Protein AF-A0A7S2XV59-F1 (afdb_monomer)

Secondary structure (DSSP, 8-state):
---TT---HHHHHHHHHHHHHHHHHHHHHHHHHHHHHHH-SSS-HHHHHHHHHHHHHHHHTTSPPPPPEEEE--TT------S-SEEEE-HHHHHHHHHHHH-

Radius of gyration: 21.92 Å; Cα contacts (8 Å, |Δi|>4): 59; chains: 1; bounding box: 51×44×44 Å

Foldseek 3Di:
DPDPDDPDPVNVVVVVVVLVVVLVVLQVQLVVQLVVLVPDPPDDPVVSVVSNVVSNCRSCVSPPDLAQAEDEDDPPRPDDCDPDSHHHDHPVVVVVVVVVVVD

InterPro domains:
  IPR012920 Ribosomal RNA methyltransferase, SPB1-like, C-terminal [PF07780] (3-102)

Organism: NCBI:txid94617

pLDDT: mean 81.41, std 11.41, range [41.97, 94.38]

Structure (mmCIF, N/CA/C/O backbone):
data_AF-A0A7S2XV59-F1
#
_entry.id   AF-A0A7S2XV59-F1
#
loop_
_atom_site.group_PDB
_atom_site.id
_atom_site.type_symbol
_atom_site.label_atom_id
_atom_site.label_alt_id
_atom_site.label_comp_id
_atom_site.label_asym_id
_atom_site.label_entity_id
_atom_site.label_seq_id
_atom_site.pdbx_PDB_ins_code
_atom_site.Cartn_x
_atom_site.Cartn_y
_atom_site.Cartn_z
_atom_site.occupancy
_atom_site.B_iso_or_equiv
_atom_site.auth_seq_id
_atom_site.auth_comp_id
_atom_site.auth_asym_id
_atom_site.auth_atom_id
_atom_site.pdbx_PDB_model_num
ATOM 1 N N . CYS A 1 1 ? 27.919 -13.080 -19.941 1.00 41.97 1 CYS A N 1
ATOM 2 C CA . CYS A 1 1 ? 27.251 -11.885 -20.501 1.00 41.97 1 CYS A CA 1
ATOM 3 C C . CYS A 1 1 ? 25.903 -12.318 -21.087 1.00 41.97 1 CYS A C 1
ATOM 5 O O . CYS A 1 1 ? 25.869 -12.836 -22.194 1.00 41.97 1 CYS A O 1
ATOM 7 N N . THR A 1 2 ? 24.809 -12.260 -20.322 1.00 57.19 2 THR A N 1
ATOM 8 C CA . THR A 1 2 ? 23.498 -12.768 -20.763 1.00 57.19 2 THR A CA 1
ATOM 9 C C . THR A 1 2 ? 22.657 -11.641 -21.362 1.00 57.19 2 THR A C 1
ATOM 11 O O . THR A 1 2 ? 22.159 -10.795 -20.631 1.00 57.19 2 THR A O 1
ATOM 14 N N . SER A 1 3 ? 22.511 -11.646 -22.696 1.00 59.03 3 SER A N 1
ATOM 15 C CA . SER A 1 3 ? 21.399 -11.039 -23.458 1.00 59.03 3 SER A CA 1
ATOM 16 C C . SER A 1 3 ? 20.846 -9.731 -22.863 1.00 59.03 3 SER A C 1
ATOM 18 O O . SER A 1 3 ? 19.690 -9.615 -22.445 1.00 59.03 3 SER A O 1
ATOM 20 N N . LEU A 1 4 ? 21.712 -8.727 -22.763 1.00 59.88 4 LEU A N 1
ATOM 21 C CA . LEU A 1 4 ? 21.324 -7.394 -22.336 1.00 59.88 4 LEU A CA 1
ATOM 22 C C . LEU A 1 4 ? 20.500 -6.758 -23.465 1.00 59.88 4 LEU A C 1
ATOM 24 O O . LEU A 1 4 ? 21.015 -6.527 -24.549 1.00 59.88 4 LEU A O 1
ATOM 28 N N . ALA A 1 5 ? 19.233 -6.457 -23.170 1.00 63.47 5 ALA A N 1
ATOM 29 C CA . ALA A 1 5 ? 18.368 -5.522 -23.907 1.00 63.47 5 ALA A CA 1
ATOM 30 C C . ALA A 1 5 ? 17.345 -6.041 -24.942 1.00 63.47 5 ALA A C 1
ATOM 32 O O . ALA A 1 5 ? 16.928 -5.273 -25.803 1.00 63.47 5 ALA A O 1
ATOM 33 N N . SER A 1 6 ? 16.746 -7.226 -24.773 1.00 64.94 6 SER A N 1
ATOM 34 C CA . SER A 1 6 ? 15.344 -7.362 -25.220 1.00 64.94 6 SER A CA 1
ATOM 35 C C . SER A 1 6 ? 14.473 -8.072 -24.182 1.00 64.94 6 SER A C 1
ATOM 37 O O . SER A 1 6 ? 14.428 -9.289 -24.052 1.00 64.94 6 SER A O 1
ATOM 39 N N . LYS A 1 7 ? 13.753 -7.286 -23.374 1.00 72.75 7 LYS A N 1
ATOM 40 C CA . LYS A 1 7 ? 12.559 -7.797 -22.693 1.00 72.75 7 LYS A CA 1
ATOM 41 C C . LYS A 1 7 ? 11.444 -7.706 -23.735 1.00 72.75 7 LYS A C 1
ATOM 43 O O . LYS A 1 7 ? 11.014 -6.584 -24.006 1.00 72.75 7 LYS A O 1
ATOM 48 N N . PRO A 1 8 ? 10.976 -8.811 -24.342 1.00 89.25 8 PRO A N 1
ATOM 49 C CA . PRO A 1 8 ? 9.961 -8.714 -25.380 1.00 89.25 8 PRO A CA 1
ATOM 50 C C . PRO A 1 8 ? 8.708 -8.051 -24.805 1.00 89.25 8 PRO A C 1
ATOM 52 O O . PRO A 1 8 ? 8.299 -8.352 -23.677 1.00 89.25 8 PRO A O 1
ATOM 55 N N . ILE A 1 9 ? 8.092 -7.154 -25.582 1.00 86.44 9 ILE A N 1
ATOM 56 C CA . ILE A 1 9 ? 6.942 -6.331 -25.163 1.00 86.44 9 ILE A CA 1
ATOM 57 C C . ILE A 1 9 ? 5.846 -7.212 -24.546 1.00 86.44 9 ILE A C 1
ATOM 59 O O . ILE A 1 9 ? 5.310 -6.896 -23.482 1.00 86.44 9 ILE A O 1
ATOM 63 N N . LYS A 1 10 ? 5.609 -8.387 -25.144 1.00 89.38 10 LYS A N 1
ATOM 64 C CA . LYS A 1 10 ? 4.681 -9.410 -24.648 1.00 89.38 10 LYS A CA 1
ATOM 65 C C . LYS A 1 10 ? 4.994 -9.858 -23.215 1.00 89.38 10 LYS A C 1
ATOM 67 O O . LYS A 1 10 ? 4.091 -9.896 -22.385 1.00 89.38 10 LYS A O 1
ATOM 72 N N . LYS A 1 11 ? 6.259 -10.145 -22.885 1.00 89.75 11 LYS A N 1
ATOM 73 C CA . LYS A 1 11 ? 6.661 -10.581 -21.534 1.00 89.75 11 LYS A CA 1
ATOM 74 C C . LYS A 1 11 ? 6.617 -9.447 -20.517 1.00 89.75 11 LYS A C 1
ATOM 76 O O . LYS A 1 11 ? 6.255 -9.681 -19.365 1.00 89.75 11 LYS A O 1
ATOM 81 N N . VAL A 1 12 ? 6.909 -8.211 -20.927 1.00 90.38 12 VAL A N 1
ATOM 82 C CA . VAL A 1 12 ? 6.733 -7.033 -20.060 1.00 90.38 12 VAL A CA 1
ATOM 83 C C . VAL A 1 12 ? 5.252 -6.814 -19.744 1.00 90.38 12 VAL A C 1
ATOM 85 O O . VAL A 1 12 ? 4.895 -6.590 -18.583 1.00 90.38 12 VAL A O 1
ATOM 88 N N . ALA A 1 13 ? 4.383 -6.920 -20.751 1.00 91.44 13 ALA A N 1
ATOM 89 C CA . ALA A 1 13 ? 2.938 -6.809 -20.588 1.00 91.44 13 ALA A CA 1
ATOM 90 C C . ALA A 1 13 ? 2.381 -7.928 -19.693 1.00 91.44 13 ALA A C 1
ATOM 92 O O . ALA A 1 13 ? 1.649 -7.644 -18.744 1.00 91.44 13 ALA A O 1
ATOM 93 N N . GLU A 1 14 ? 2.803 -9.175 -19.916 1.00 93.75 14 GLU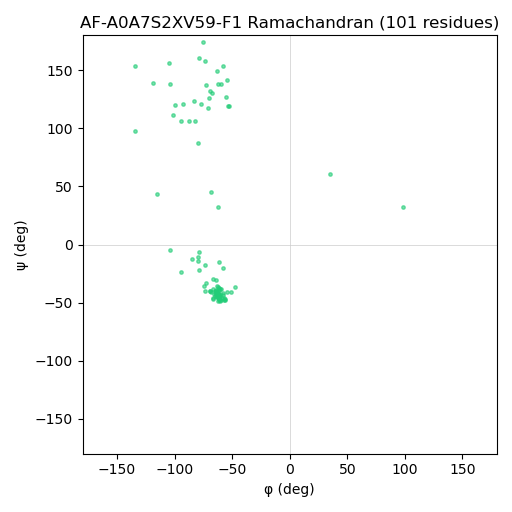 A N 1
ATOM 94 C CA . GLU A 1 14 ? 2.432 -10.335 -19.097 1.00 93.75 14 GLU A CA 1
ATOM 95 C C . GLU A 1 14 ? 2.856 -10.144 -17.630 1.00 93.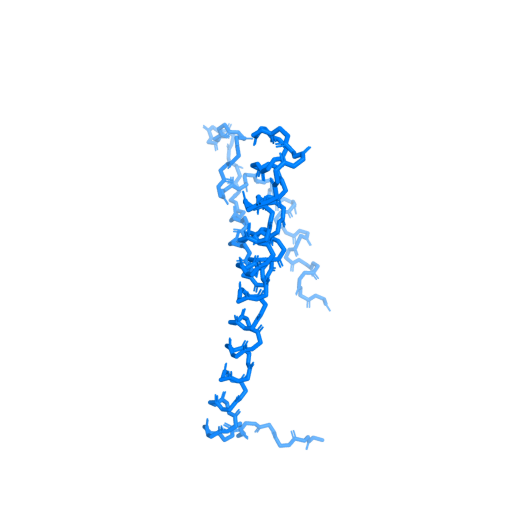75 14 GLU A C 1
ATOM 97 O O . GLU A 1 14 ? 2.054 -10.315 -16.708 1.00 93.75 14 GLU A O 1
ATOM 102 N N . ALA A 1 15 ? 4.092 -9.695 -17.392 1.00 93.00 15 ALA A N 1
ATOM 103 C CA . ALA A 1 15 ? 4.590 -9.418 -16.049 1.00 93.00 15 ALA A CA 1
ATOM 104 C C . ALA A 1 15 ? 3.797 -8.295 -15.355 1.00 93.00 15 ALA A C 1
ATOM 106 O O . ALA A 1 15 ? 3.443 -8.419 -14.177 1.00 93.00 15 ALA A O 1
ATOM 107 N N . ARG A 1 16 ? 3.466 -7.212 -16.076 1.00 92.19 16 ARG A N 1
ATOM 108 C CA . ARG A 1 16 ? 2.610 -6.124 -15.569 1.00 92.19 16 ARG A CA 1
ATOM 109 C C . ARG A 1 16 ? 1.202 -6.628 -15.245 1.00 92.19 16 ARG A C 1
ATOM 111 O O . ARG A 1 16 ? 0.695 -6.334 -14.162 1.00 92.19 16 ARG A O 1
ATOM 118 N N . ALA A 1 17 ? 0.594 -7.425 -16.121 1.00 94.19 17 ALA A N 1
ATOM 119 C CA . ALA A 1 17 ? -0.721 -8.024 -15.902 1.00 94.19 17 ALA A CA 1
ATOM 120 C C . ALA A 1 17 ? -0.724 -8.963 -14.685 1.00 94.19 17 ALA A C 1
ATOM 122 O O . ALA A 1 17 ? -1.613 -8.875 -13.839 1.00 94.19 17 ALA A O 1
ATOM 123 N N . ARG A 1 18 ? 0.313 -9.793 -14.517 1.00 94.38 18 ARG A N 1
ATOM 124 C CA . ARG A 1 18 ? 0.475 -10.670 -13.346 1.00 94.38 18 ARG A CA 1
ATOM 125 C C . ARG A 1 18 ? 0.593 -9.870 -12.049 1.00 94.38 18 ARG A C 1
ATOM 127 O O . ARG A 1 18 ? -0.061 -10.214 -11.061 1.00 94.38 18 ARG A O 1
ATOM 134 N N . LYS A 1 19 ? 1.384 -8.790 -12.042 1.00 91.62 19 LYS A N 1
ATOM 135 C CA . LYS A 1 19 ? 1.494 -7.878 -10.888 1.00 91.62 19 LYS A CA 1
ATOM 136 C C . LYS A 1 19 ? 0.144 -7.228 -10.557 1.00 91.62 19 LYS A C 1
ATOM 138 O O . LYS A 1 19 ? -0.274 -7.272 -9.401 1.00 91.62 19 LYS A O 1
ATOM 143 N N . ARG A 1 20 ? -0.581 -6.725 -11.563 1.00 90.31 20 ARG A N 1
ATOM 144 C CA . ARG A 1 20 ? -1.931 -6.152 -11.397 1.00 90.31 20 ARG A CA 1
ATOM 145 C C . ARG A 1 20 ? -2.931 -7.179 -10.859 1.00 90.31 20 ARG A C 1
ATOM 147 O O . ARG A 1 20 ? -3.619 -6.894 -9.884 1.00 90.31 20 ARG A O 1
ATOM 154 N N . LYS A 1 21 ? -2.961 -8.395 -11.417 1.00 93.44 21 LYS A N 1
ATOM 155 C CA . LYS A 1 21 ? -3.837 -9.488 -10.958 1.00 93.44 21 LYS A CA 1
ATOM 156 C C . LYS A 1 21 ? -3.602 -9.801 -9.480 1.00 93.44 21 LYS A C 1
ATOM 158 O O . LYS A 1 21 ? -4.564 -9.868 -8.725 1.00 93.44 21 LYS A O 1
ATOM 163 N N . ARG A 1 22 ? -2.339 -9.916 -9.048 1.00 91.44 22 ARG A N 1
ATOM 164 C CA . ARG A 1 22 ? -1.975 -10.143 -7.635 1.00 91.44 22 ARG A CA 1
ATOM 165 C C . ARG A 1 22 ? -2.437 -9.013 -6.708 1.00 91.44 22 ARG A C 1
ATOM 167 O O . ARG A 1 22 ? -2.870 -9.288 -5.594 1.00 91.44 22 ARG A O 1
ATOM 174 N N . ALA A 1 23 ? -2.345 -7.757 -7.141 1.00 88.12 23 ALA A N 1
ATOM 175 C CA . ALA A 1 23 ? -2.836 -6.625 -6.353 1.00 88.12 23 ALA A CA 1
ATOM 176 C C . ALA A 1 23 ? -4.370 -6.659 -6.220 1.00 88.12 23 ALA A C 1
ATOM 178 O O . ALA A 1 23 ? -4.910 -6.557 -5.118 1.00 88.12 23 ALA A O 1
ATOM 179 N N . VAL A 1 24 ? -5.078 -6.899 -7.327 1.00 90.75 24 VAL A N 1
ATOM 180 C CA . VAL A 1 24 ? -6.546 -6.983 -7.347 1.00 90.75 24 VAL A CA 1
ATOM 181 C C . VAL A 1 24 ? -7.060 -8.152 -6.507 1.00 90.75 24 VAL A C 1
ATOM 183 O O . VAL A 1 24 ? -8.039 -7.986 -5.783 1.00 90.75 24 VAL A O 1
ATOM 186 N N . THR A 1 25 ? -6.419 -9.325 -6.548 1.00 92.19 25 THR A N 1
ATOM 187 C CA . THR A 1 25 ? -6.846 -10.473 -5.731 1.00 92.19 25 THR A CA 1
ATOM 188 C C . THR A 1 25 ? -6.701 -10.196 -4.236 1.00 92.19 25 THR A C 1
ATOM 190 O O . THR A 1 25 ? -7.624 -10.498 -3.480 1.00 92.19 25 THR A O 1
ATOM 193 N N . LYS A 1 26 ? -5.608 -9.549 -3.803 1.00 89.81 26 LYS A N 1
ATOM 194 C CA . LYS A 1 26 ? -5.431 -9.113 -2.406 1.00 89.81 26 LYS A CA 1
ATOM 195 C C . LYS A 1 26 ? -6.502 -8.110 -1.977 1.00 89.81 26 LYS A C 1
ATOM 197 O O . LYS A 1 26 ? -7.076 -8.260 -0.900 1.00 89.81 26 LYS A O 1
ATOM 202 N N . LEU A 1 27 ? -6.821 -7.131 -2.826 1.00 88.62 27 LEU A N 1
ATOM 203 C CA . LEU A 1 27 ? -7.888 -6.163 -2.554 1.00 88.62 27 LEU A CA 1
ATOM 204 C C . LEU A 1 27 ? -9.265 -6.831 -2.477 1.00 88.62 27 LEU A C 1
ATOM 206 O O . LEU A 1 27 ? -10.033 -6.530 -1.568 1.00 88.62 27 LEU A O 1
ATOM 210 N N . LYS A 1 28 ? -9.575 -7.768 -3.381 1.00 92.12 28 LYS A N 1
ATOM 211 C CA . LYS A 1 28 ? -10.825 -8.544 -3.336 1.00 92.12 28 LYS A CA 1
ATOM 212 C C . LYS A 1 28 ? -10.933 -9.359 -2.044 1.00 92.12 28 LYS A C 1
ATOM 214 O O . LYS A 1 28 ? -11.982 -9.341 -1.411 1.00 92.12 28 LYS A O 1
ATOM 219 N N . ALA A 1 29 ? -9.857 -10.022 -1.617 1.00 91.69 29 ALA A N 1
ATOM 220 C CA . ALA A 1 29 ? -9.834 -10.764 -0.356 1.00 91.69 29 ALA A CA 1
ATOM 221 C C . ALA A 1 29 ? -10.033 -9.847 0.864 1.00 91.69 29 ALA A C 1
ATOM 223 O O . ALA A 1 29 ? -10.787 -10.188 1.770 1.00 91.69 29 ALA A O 1
ATOM 224 N N . ALA A 1 30 ? -9.407 -8.666 0.871 1.00 90.50 30 ALA A N 1
ATOM 225 C CA . ALA A 1 30 ? -9.603 -7.666 1.920 1.00 90.50 30 ALA A CA 1
ATOM 226 C C . ALA A 1 30 ? -11.053 -7.154 1.977 1.00 90.50 30 ALA A C 1
ATOM 228 O O . ALA A 1 30 ? -11.616 -7.068 3.064 1.00 90.50 30 ALA A O 1
ATOM 229 N N . LYS A 1 31 ? -11.677 -6.880 0.821 1.00 91.12 31 LYS A N 1
ATOM 230 C CA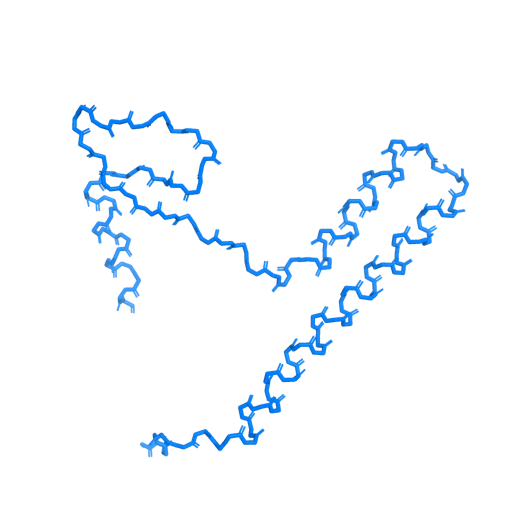 . LYS A 1 31 ? -13.094 -6.485 0.735 1.00 91.12 31 LYS A CA 1
ATOM 231 C C . LYS A 1 31 ? -14.027 -7.570 1.271 1.00 91.12 31 LYS A C 1
ATOM 233 O O . LYS A 1 31 ? -14.906 -7.266 2.063 1.00 91.12 31 LYS A O 1
ATOM 238 N N . LYS A 1 32 ? -13.795 -8.838 0.906 1.00 93.94 32 LYS A N 1
ATOM 239 C CA . LYS A 1 32 ? -14.569 -9.968 1.448 1.00 93.94 32 LYS A CA 1
ATOM 240 C C . LYS A 1 32 ? -14.491 -10.016 2.977 1.00 93.94 32 LYS A C 1
ATOM 242 O O . LYS A 1 32 ? -15.526 -10.066 3.623 1.00 93.94 32 LYS A O 1
ATOM 247 N N . LYS A 1 33 ? -13.284 -9.909 3.549 1.00 90.88 33 LYS A N 1
ATOM 248 C CA . LYS A 1 33 ? -13.082 -9.866 5.010 1.00 90.88 33 LYS A CA 1
ATOM 249 C C . LYS A 1 33 ? -13.759 -8.661 5.671 1.00 90.88 33 LYS A C 1
ATOM 251 O O . LYS A 1 33 ? -14.285 -8.785 6.768 1.00 90.88 33 LYS A O 1
ATOM 256 N N . ALA A 1 34 ? -13.753 -7.498 5.024 1.00 90.69 34 ALA A N 1
ATOM 257 C CA . ALA A 1 34 ? -14.453 -6.323 5.538 1.00 90.69 34 ALA A CA 1
ATOM 258 C C . ALA A 1 34 ? -15.975 -6.547 5.586 1.00 90.69 34 ALA A C 1
ATOM 260 O O . ALA A 1 34 ? -16.597 -6.243 6.599 1.00 90.69 34 ALA A O 1
ATOM 261 N N . ASN A 1 35 ? -16.556 -7.147 4.542 1.00 91.75 35 ASN A N 1
ATOM 262 C CA . ASN A 1 35 ? -17.990 -7.444 4.488 1.00 91.75 35 ASN A CA 1
ATOM 263 C C . ASN A 1 35 ? -18.414 -8.472 5.549 1.00 91.75 35 ASN A C 1
ATOM 265 O O . ASN A 1 35 ? -19.458 -8.304 6.178 1.00 91.75 35 ASN A O 1
ATOM 269 N N . THR A 1 36 ? -17.599 -9.506 5.791 1.00 91.25 36 THR A N 1
ATOM 270 C CA . THR A 1 36 ? -17.884 -10.483 6.855 1.00 91.25 36 THR A CA 1
ATOM 271 C C . THR A 1 36 ? -17.848 -9.837 8.239 1.00 91.25 36 THR A C 1
ATOM 273 O O . THR A 1 36 ? -18.709 -10.117 9.061 1.00 91.25 36 THR A O 1
ATOM 276 N N . ILE A 1 37 ? -16.897 -8.928 8.490 1.00 88.19 37 ILE A N 1
ATOM 277 C CA . ILE A 1 37 ? -16.800 -8.189 9.761 1.00 88.19 37 ILE A CA 1
ATOM 278 C C . ILE A 1 37 ? -17.987 -7.233 9.944 1.00 88.19 37 ILE A C 1
ATOM 280 O O . ILE A 1 37 ? -18.486 -7.086 11.055 1.00 88.19 37 ILE A O 1
ATOM 284 N N . ALA A 1 38 ? -18.444 -6.582 8.872 1.00 88.69 38 ALA A N 1
ATOM 285 C CA . ALA A 1 38 ? -19.586 -5.673 8.934 1.00 88.69 38 ALA A CA 1
ATOM 286 C C . ALA A 1 38 ? -20.886 -6.404 9.313 1.00 88.69 38 ALA A C 1
ATOM 288 O O . ALA A 1 38 ? -21.674 -5.887 10.103 1.00 88.69 38 ALA A O 1
ATOM 289 N N . SER A 1 39 ? -21.062 -7.619 8.787 1.00 88.38 39 SER A N 1
ATOM 290 C CA . SER A 1 39 ? -22.262 -8.441 8.994 1.00 88.38 39 SER A CA 1
ATOM 291 C C . SER A 1 39 ? -22.274 -9.179 10.339 1.00 88.38 39 SER A C 1
ATOM 293 O O . SER A 1 39 ? -23.316 -9.684 10.737 1.00 88.38 39 SER A O 1
ATOM 295 N N . ALA A 1 40 ? -21.140 -9.255 11.045 1.00 85.50 40 ALA A N 1
ATOM 296 C CA . ALA A 1 40 ? -21.055 -9.926 12.340 1.00 85.50 40 ALA A CA 1
ATOM 297 C C . ALA A 1 40 ? -21.808 -9.124 13.429 1.00 85.50 40 ALA A C 1
ATOM 299 O O . ALA A 1 40 ? -21.513 -7.933 13.605 1.00 85.50 40 ALA A O 1
ATOM 300 N N . PRO A 1 41 ? -22.758 -9.730 14.164 1.00 81.38 41 PRO A N 1
ATOM 301 C CA . PRO A 1 41 ? -23.544 -9.037 15.188 1.00 81.38 41 PRO A CA 1
ATOM 302 C C . PRO A 1 41 ? -22.795 -8.849 16.520 1.00 81.38 41 PRO A C 1
ATOM 304 O O . PRO A 1 41 ? -23.095 -7.908 17.243 1.00 81.38 41 PRO A O 1
ATOM 307 N N . ASP A 1 42 ? -21.769 -9.657 16.804 1.00 82.19 42 ASP A N 1
ATOM 308 C CA . ASP A 1 42 ? -21.149 -9.758 18.142 1.00 82.19 42 ASP A CA 1
ATOM 309 C C . ASP A 1 42 ? -20.175 -8.617 18.500 1.00 82.19 42 ASP A C 1
ATOM 311 O O . ASP A 1 42 ? -19.655 -8.541 19.612 1.00 82.19 42 ASP A O 1
ATOM 315 N N . LEU A 1 43 ? -19.873 -7.729 17.549 1.00 80.81 43 LEU A N 1
ATOM 316 C CA . LEU A 1 43 ? -18.873 -6.670 17.703 1.00 80.81 43 LEU A CA 1
ATOM 317 C C . LEU A 1 43 ? -19.533 -5.311 17.920 1.00 80.81 43 LEU A C 1
ATOM 319 O O . LEU A 1 43 ? -20.431 -4.914 17.180 1.00 80.81 43 LEU A O 1
ATOM 323 N N . THR A 1 44 ? -18.986 -4.524 18.845 1.00 87.19 44 THR A N 1
ATOM 324 C CA . THR A 1 44 ? -19.343 -3.101 18.957 1.00 87.19 44 THR A CA 1
ATOM 325 C C . THR A 1 44 ? -18.934 -2.340 17.690 1.00 87.19 44 THR A C 1
ATOM 327 O O . THR A 1 44 ? -17.925 -2.656 17.050 1.00 87.19 44 THR A O 1
ATOM 330 N N . GLU A 1 45 ? -19.664 -1.284 17.326 1.00 84.62 45 GLU A N 1
ATOM 331 C CA . GLU A 1 45 ? -19.408 -0.509 16.099 1.00 84.62 45 GLU A CA 1
ATOM 332 C C . GLU A 1 45 ? -17.962 0.003 16.004 1.00 84.62 45 GLU A C 1
ATOM 334 O O . GLU A 1 45 ? -17.311 -0.098 14.960 1.00 84.62 45 GLU A O 1
ATOM 339 N N . ARG A 1 46 ? -17.401 0.469 17.128 1.00 87.69 46 ARG A N 1
ATOM 340 C CA . ARG A 1 46 ? -15.999 0.914 17.212 1.00 87.69 46 ARG A CA 1
ATOM 341 C C . ARG A 1 46 ? -15.014 -0.204 16.865 1.00 87.69 46 ARG A C 1
ATOM 343 O O . ARG A 1 46 ? -13.988 0.054 16.232 1.00 87.69 46 ARG A O 1
ATOM 350 N N . GLN A 1 47 ? -15.297 -1.437 17.280 1.00 87.88 47 GLN A N 1
ATOM 351 C CA . GLN A 1 47 ? -14.461 -2.595 16.968 1.00 87.88 47 GLN A CA 1
ATOM 352 C C . GLN A 1 47 ? -14.624 -3.021 15.506 1.00 87.88 47 GLN A C 1
ATOM 354 O O . GLN A 1 47 ? -13.608 -3.276 14.854 1.00 87.88 47 GLN A O 1
ATOM 359 N N . LYS A 1 48 ? -15.848 -2.992 14.954 1.00 89.88 48 LYS A N 1
ATOM 360 C CA . LYS A 1 48 ? -16.092 -3.231 13.519 1.00 89.88 48 LYS A CA 1
ATOM 361 C C . LYS A 1 48 ? -15.273 -2.271 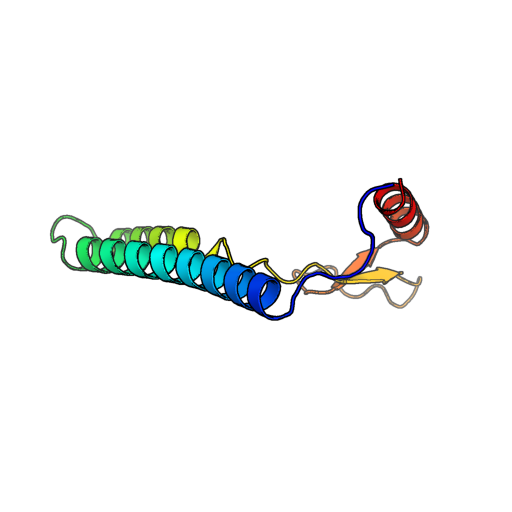12.658 1.00 89.88 48 LYS A C 1
ATOM 363 O O . LYS A 1 48 ? -14.543 -2.710 11.770 1.00 89.88 48 LYS A O 1
ATOM 368 N N . LEU A 1 49 ? -15.298 -0.974 12.976 1.00 89.75 49 LEU A N 1
ATOM 369 C CA . LEU A 1 49 ? -14.529 0.045 12.255 1.00 89.75 49 LEU A CA 1
ATOM 370 C C . LEU A 1 49 ? -13.020 -0.223 12.302 1.00 89.75 49 LEU A C 1
ATOM 372 O O . LEU A 1 49 ? -12.359 -0.214 11.261 1.00 89.75 49 LEU A O 1
ATOM 376 N N . LYS A 1 50 ? -12.463 -0.515 13.487 1.00 91.25 50 LYS A N 1
ATOM 377 C CA . LYS A 1 50 ? -11.034 -0.847 13.631 1.00 91.25 50 LYS A CA 1
ATOM 378 C C . LYS A 1 50 ? -10.657 -2.093 12.824 1.00 91.25 50 LYS A C 1
ATOM 380 O O . LYS A 1 50 ? -9.627 -2.099 12.147 1.00 91.25 50 LYS A O 1
ATOM 385 N N . ALA A 1 51 ? -11.488 -3.129 12.859 1.00 89.00 51 ALA A N 1
ATOM 386 C CA . ALA A 1 51 ? -11.242 -4.378 12.152 1.00 89.00 51 ALA A CA 1
ATOM 387 C C . ALA A 1 51 ? -11.344 -4.211 10.620 1.00 89.00 51 ALA A C 1
ATOM 389 O O . ALA A 1 51 ? -10.473 -4.696 9.889 1.00 89.00 51 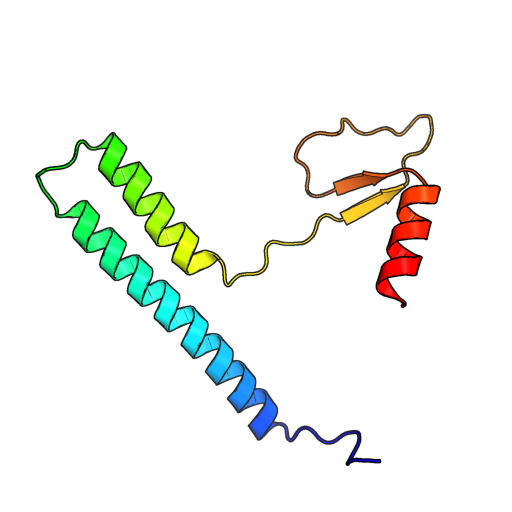ALA A O 1
ATOM 390 N N . ILE A 1 52 ? -12.315 -3.434 10.125 1.00 89.75 52 ILE A N 1
ATOM 391 C CA . ILE A 1 52 ? -12.439 -3.062 8.704 1.00 89.75 52 ILE A CA 1
ATOM 392 C C . ILE A 1 52 ? -11.209 -2.269 8.243 1.00 89.75 52 ILE A C 1
ATOM 394 O O . ILE A 1 52 ? -10.598 -2.611 7.226 1.00 89.75 52 ILE A O 1
ATOM 398 N N . GLN A 1 53 ? -10.780 -1.261 9.011 1.00 90.12 53 GLN A N 1
ATOM 399 C CA . GLN A 1 53 ? -9.583 -0.472 8.698 1.00 90.12 53 GLN A CA 1
ATOM 400 C C . GLN A 1 53 ? -8.334 -1.354 8.585 1.00 90.12 53 GLN A C 1
ATOM 402 O O . GLN A 1 53 ? -7.545 -1.209 7.647 1.00 90.12 53 GLN A O 1
ATOM 407 N N . GLN A 1 54 ? -8.154 -2.306 9.505 1.00 88.69 54 GLN A N 1
ATOM 408 C CA . GLN A 1 54 ? -7.034 -3.245 9.456 1.00 88.69 54 GLN A CA 1
ATOM 409 C C . GLN A 1 54 ? -7.109 -4.186 8.245 1.00 88.69 54 GLN A C 1
ATOM 411 O O . GLN A 1 54 ? -6.089 -4.408 7.583 1.00 88.69 54 GLN A O 1
ATOM 416 N N . ALA A 1 55 ? -8.294 -4.714 7.921 1.00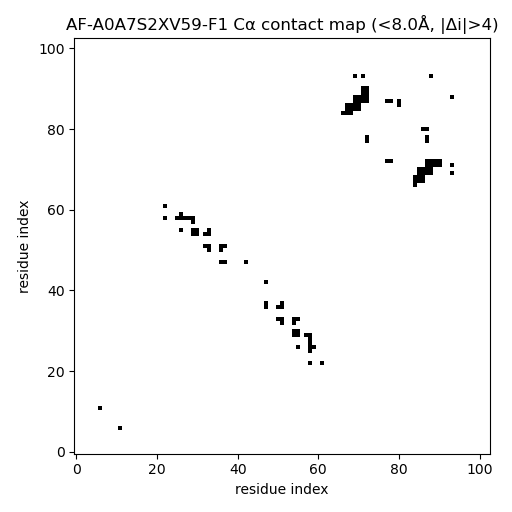 87.88 55 ALA A N 1
ATOM 417 C CA . ALA A 1 55 ? -8.499 -5.577 6.760 1.00 87.88 55 ALA A CA 1
ATOM 418 C C . ALA A 1 55 ? -8.171 -4.845 5.447 1.00 87.88 55 ALA A C 1
ATOM 420 O O . ALA A 1 55 ? -7.422 -5.364 4.614 1.00 87.88 55 ALA A O 1
ATOM 421 N N . MET A 1 56 ? -8.647 -3.607 5.290 1.00 87.50 56 MET A N 1
ATOM 422 C CA . MET A 1 56 ? -8.386 -2.787 4.103 1.00 87.50 56 MET A CA 1
ATOM 423 C C . MET A 1 56 ? -6.918 -2.361 3.993 1.00 87.50 56 MET A C 1
ATOM 425 O O . MET A 1 56 ? -6.332 -2.454 2.911 1.00 87.50 56 MET A O 1
ATOM 429 N N . LYS A 1 57 ? -6.276 -1.985 5.108 1.00 86.75 57 LYS A N 1
ATOM 430 C CA . LYS A 1 57 ? -4.849 -1.615 5.146 1.00 86.75 57 LYS A CA 1
ATOM 431 C C . LYS A 1 57 ? -3.944 -2.763 4.689 1.00 86.75 57 LYS A C 1
ATOM 433 O O . LYS A 1 57 ? -2.974 -2.529 3.970 1.00 86.75 57 LYS A O 1
ATOM 438 N N . LYS A 1 58 ? -4.275 -4.009 5.051 1.00 81.56 58 LYS A N 1
ATOM 439 C CA . LYS A 1 58 ? -3.560 -5.212 4.584 1.00 81.56 58 LYS A CA 1
ATOM 440 C C . LYS A 1 58 ? -3.734 -5.461 3.079 1.00 81.56 58 LYS A C 1
ATOM 442 O O . LYS A 1 58 ? -2.826 -5.999 2.455 1.00 81.56 58 LYS A O 1
ATOM 447 N N . GLY A 1 59 ? -4.861 -5.062 2.487 1.00 80.00 59 GLY A N 1
ATOM 448 C CA . GLY A 1 59 ? -5.073 -5.118 1.035 1.00 80.00 59 GLY A CA 1
ATOM 449 C C . GLY A 1 59 ? -4.313 -4.027 0.269 1.00 80.00 59 GLY A C 1
ATOM 450 O O . GLY A 1 59 ? -3.810 -4.271 -0.826 1.00 80.00 59 GLY A O 1
ATOM 451 N N . GLN A 1 60 ? -4.192 -2.837 0.863 1.00 77.12 60 GLN A N 1
ATOM 452 C CA . GLN A 1 60 ? -3.533 -1.669 0.266 1.00 77.12 60 GLN A CA 1
ATOM 453 C C . GLN A 1 60 ? -2.011 -1.634 0.458 1.00 77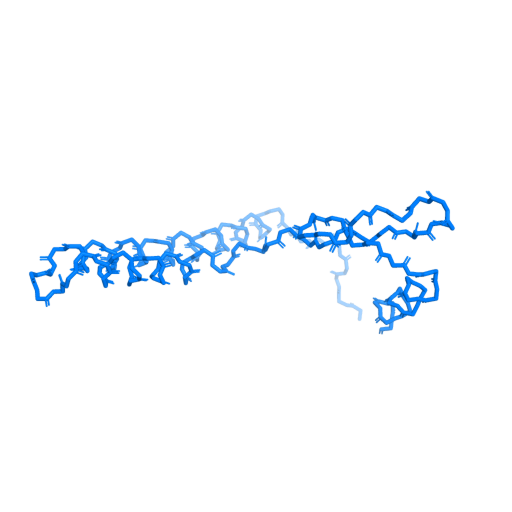.12 60 GLN A C 1
ATOM 455 O O . GLN A 1 60 ? -1.343 -0.858 -0.213 1.00 77.12 60 GLN A O 1
ATOM 460 N N . SER A 1 61 ? -1.434 -2.477 1.319 1.00 64.69 61 SER A N 1
ATOM 461 C CA . SER A 1 61 ? 0.013 -2.497 1.603 1.00 64.69 61 SER A CA 1
ATOM 462 C C . SER A 1 61 ? 0.902 -2.812 0.394 1.00 64.69 61 SER A C 1
ATOM 464 O O . SER A 1 61 ? 2.104 -2.579 0.449 1.00 64.69 61 SER A O 1
ATOM 466 N N . SER A 1 62 ? 0.323 -3.330 -0.696 1.00 60.81 62 SER A N 1
ATOM 467 C CA . SER A 1 62 ? 1.025 -3.541 -1.971 1.00 60.81 62 SER A CA 1
ATOM 468 C C . SER A 1 62 ? 1.175 -2.278 -2.823 1.00 60.81 62 SER A C 1
ATOM 470 O O . SER A 1 62 ? 1.902 -2.301 -3.813 1.00 60.81 62 SER A O 1
ATOM 472 N N . ILE A 1 63 ? 0.492 -1.193 -2.455 1.00 65.75 63 ILE A N 1
ATOM 473 C CA . ILE A 1 63 ? 0.665 0.120 -3.065 1.00 65.75 63 ILE A CA 1
ATOM 474 C C . ILE A 1 63 ? 1.795 0.788 -2.288 1.00 65.75 63 ILE A C 1
ATOM 476 O O . ILE A 1 63 ? 1.626 1.156 -1.123 1.00 65.75 63 ILE A O 1
ATOM 480 N N . GLU A 1 64 ? 2.967 0.884 -2.911 1.00 66.25 64 GLU A N 1
ATOM 481 C CA . GLU A 1 64 ? 4.105 1.603 -2.348 1.00 66.25 64 GLU A CA 1
ATOM 482 C C . GLU A 1 64 ? 3.653 3.019 -1.984 1.00 66.25 64 GLU A C 1
ATOM 484 O O . GLU A 1 64 ? 3.159 3.778 -2.822 1.00 66.25 64 GLU A O 1
ATOM 489 N N . LYS A 1 65 ? 3.758 3.362 -0.698 1.00 69.31 65 LYS A N 1
ATOM 490 C CA . LYS A 1 65 ? 3.467 4.725 -0.259 1.00 69.31 65 LYS A CA 1
ATOM 491 C C . LYS A 1 65 ? 4.473 5.650 -0.938 1.00 69.31 65 LYS A C 1
ATOM 493 O O . LYS A 1 65 ? 5.654 5.299 -0.970 1.00 69.31 65 LYS A O 1
ATOM 498 N N . PRO A 1 66 ? 4.049 6.827 -1.430 1.00 73.38 66 PRO A N 1
ATOM 499 C CA . PRO A 1 66 ? 4.987 7.768 -2.017 1.00 73.38 66 PRO A CA 1
ATOM 500 C C . PRO A 1 66 ? 6.097 8.069 -1.004 1.00 73.38 66 PRO A C 1
ATOM 502 O O . PRO A 1 66 ? 5.817 8.407 0.152 1.00 73.38 66 PRO A O 1
ATOM 505 N N . GLY A 1 67 ? 7.348 7.901 -1.436 1.00 73.50 67 GLY A N 1
ATOM 506 C CA . GLY A 1 67 ? 8.523 8.176 -0.616 1.00 73.50 67 GLY A CA 1
ATOM 507 C C . GLY A 1 67 ? 8.545 9.625 -0.125 1.00 73.50 67 GLY A C 1
ATOM 508 O O . GLY A 1 67 ? 7.973 10.525 -0.747 1.00 73.50 67 GLY A O 1
ATOM 509 N N . LYS A 1 68 ? 9.208 9.855 1.014 1.00 79.00 68 LYS A N 1
ATOM 510 C CA . LYS A 1 68 ? 9.451 11.215 1.509 1.00 79.00 68 LYS A CA 1
ATOM 511 C C . LYS A 1 68 ? 10.458 11.898 0.587 1.00 79.00 68 LYS A C 1
ATOM 513 O O . LYS A 1 68 ? 11.507 11.332 0.300 1.00 79.00 68 LYS A O 1
ATOM 518 N N . VAL A 1 69 ? 10.155 13.119 0.169 1.00 79.69 69 VAL A N 1
ATOM 519 C CA . VAL A 1 69 ? 11.075 13.953 -0.607 1.00 79.69 69 VAL A CA 1
ATOM 520 C C . VAL A 1 69 ? 12.026 14.640 0.367 1.00 79.69 69 VAL A C 1
ATOM 522 O O . VAL A 1 69 ? 11.584 15.307 1.301 1.00 79.69 69 VAL A O 1
ATOM 525 N N . TYR A 1 70 ? 13.331 14.461 0.181 1.00 78.00 70 TYR A N 1
ATOM 526 C CA . TYR A 1 70 ? 14.352 15.060 1.040 1.00 78.00 70 TYR A CA 1
ATOM 527 C C . TYR A 1 70 ? 14.811 16.406 0.477 1.00 78.00 70 TYR A C 1
ATOM 529 O O . TYR A 1 70 ? 15.325 16.468 -0.639 1.00 78.00 70 TYR A O 1
ATOM 537 N N . VAL A 1 71 ? 14.660 17.475 1.260 1.00 81.31 71 VAL A N 1
ATOM 538 C CA . VAL A 1 71 ? 15.081 18.839 0.891 1.00 81.31 71 VAL A CA 1
ATOM 539 C C . VAL A 1 71 ? 16.131 19.323 1.884 1.00 81.31 71 VAL A C 1
ATOM 541 O O . VAL A 1 71 ? 16.007 19.070 3.078 1.00 81.31 71 VAL A O 1
ATOM 544 N N . VAL A 1 72 ? 17.175 20.002 1.404 1.00 83.88 72 VAL A N 1
ATOM 545 C CA . VAL A 1 72 ? 18.232 20.528 2.281 1.00 83.88 72 VAL A CA 1
ATOM 546 C C . VAL A 1 72 ? 17.732 21.788 2.979 1.00 83.88 72 VAL A C 1
ATOM 548 O O . VAL A 1 72 ? 17.374 22.748 2.297 1.00 83.88 72 VAL A O 1
ATOM 551 N N . SER A 1 73 ? 17.701 21.808 4.314 1.00 78.81 73 SER A N 1
ATOM 552 C CA . SER A 1 73 ? 17.347 23.026 5.054 1.00 78.81 73 SER A CA 1
ATOM 553 C C . SER A 1 73 ? 18.470 24.063 5.002 1.00 78.81 73 SER A C 1
ATOM 555 O O . SER A 1 73 ? 19.637 23.732 5.196 1.00 78.81 73 SER A O 1
ATOM 557 N N . ARG A 1 74 ? 18.108 25.335 4.791 1.00 77.50 74 ARG A N 1
ATOM 558 C CA . ARG A 1 74 ? 18.998 26.499 4.964 1.00 77.50 74 ARG A CA 1
ATOM 559 C C . ARG A 1 74 ? 18.634 27.237 6.257 1.00 77.50 74 ARG A C 1
ATOM 561 O O . ARG A 1 74 ? 17.496 27.132 6.711 1.00 77.50 74 ARG A O 1
ATOM 568 N N . LYS A 1 75 ? 19.585 27.987 6.832 1.00 68.06 75 LYS A N 1
ATOM 569 C CA . LYS A 1 75 ? 19.508 28.612 8.174 1.00 68.06 75 LYS A CA 1
ATOM 570 C C . LYS A 1 75 ? 18.190 29.367 8.443 1.00 68.06 75 LYS A C 1
ATOM 572 O O . LYS A 1 75 ? 17.648 29.241 9.533 1.00 68.06 75 LYS A O 1
ATOM 577 N N . PHE A 1 76 ? 17.633 30.038 7.432 1.00 64.56 76 PHE A N 1
ATOM 578 C CA . PHE A 1 76 ? 16.376 30.802 7.521 1.00 64.56 76 PHE A CA 1
ATOM 579 C C . PHE A 1 76 ? 15.148 30.120 6.881 1.00 64.56 76 PHE A C 1
ATOM 581 O O . PHE A 1 76 ? 14.037 30.619 6.998 1.00 64.56 76 PHE A O 1
ATOM 588 N N . GLN A 1 77 ? 15.312 28.964 6.227 1.00 64.62 77 GLN A N 1
ATOM 589 C CA . GLN A 1 77 ? 14.236 28.204 5.568 1.00 64.62 77 GLN A CA 1
ATOM 590 C C . GLN A 1 77 ? 14.014 26.843 6.244 1.00 64.62 77 GLN A C 1
ATOM 592 O O . GLN A 1 77 ? 13.873 25.806 5.590 1.00 64.62 77 GLN A O 1
ATOM 597 N N . ARG A 1 78 ? 14.010 26.814 7.580 1.00 62.72 78 ARG A N 1
ATOM 598 C CA . ARG A 1 78 ? 13.599 25.618 8.324 1.00 62.72 78 ARG A CA 1
ATOM 599 C C . ARG A 1 78 ? 12.072 25.582 8.342 1.00 62.72 78 ARG A C 1
ATOM 601 O O . ARG A 1 78 ? 11.440 26.117 9.245 1.00 62.72 78 ARG A O 1
ATOM 608 N N . GLY A 1 79 ? 11.471 24.982 7.313 1.00 64.12 79 GLY A N 1
ATOM 609 C CA . GLY A 1 79 ? 10.041 24.677 7.336 1.00 64.12 79 GLY A CA 1
ATOM 610 C C . GLY A 1 79 ? 9.703 23.858 8.586 1.00 64.12 79 GLY A C 1
ATOM 611 O O . GLY A 1 79 ? 10.496 23.004 8.993 1.00 64.12 79 GLY A O 1
ATOM 612 N N . LYS A 1 80 ? 8.547 24.115 9.217 1.00 63.12 80 LYS A N 1
ATOM 613 C CA . LYS A 1 80 ? 8.093 23.343 10.387 1.00 63.12 80 LYS A CA 1
ATOM 614 C C . LYS A 1 80 ? 8.122 21.857 10.019 1.00 63.12 80 LYS A C 1
ATOM 616 O O . LYS A 1 80 ? 7.444 21.446 9.078 1.00 63.12 80 LYS A O 1
ATOM 621 N N . GLY A 1 81 ? 8.920 21.065 10.740 1.00 59.16 81 GLY A N 1
ATOM 622 C CA . GLY A 1 81 ? 9.145 19.628 10.528 1.00 59.16 81 GLY A CA 1
ATOM 623 C C . GLY A 1 81 ? 7.927 18.756 10.846 1.00 59.16 81 GLY A C 1
ATOM 624 O O . GLY A 1 81 ? 8.037 17.750 11.539 1.00 59.16 81 GLY A O 1
ATOM 625 N N . GLY A 1 82 ? 6.748 19.163 10.379 1.00 58.28 82 GLY A N 1
ATOM 626 C CA . GLY A 1 82 ? 5.512 18.412 10.486 1.00 58.28 82 GLY A CA 1
ATOM 627 C C . GLY A 1 82 ? 5.473 17.247 9.502 1.00 58.28 82 GLY A C 1
ATOM 628 O O . GLY A 1 82 ? 6.346 17.088 8.650 1.00 58.28 82 GLY A O 1
ATOM 629 N N . LYS A 1 83 ? 4.413 16.442 9.623 1.00 57.53 83 LYS A N 1
ATOM 630 C CA . LYS A 1 83 ? 4.097 15.196 8.896 1.00 57.53 83 LYS A CA 1
ATOM 631 C C . LYS A 1 83 ? 3.916 15.368 7.368 1.00 57.53 83 LYS A C 1
ATOM 633 O O . LYS A 1 83 ? 3.097 14.682 6.765 1.00 57.53 83 LYS A O 1
ATOM 638 N N . SER A 1 84 ? 4.628 16.296 6.736 1.00 63.47 84 SER A N 1
ATOM 639 C CA . SER A 1 84 ? 4.544 16.583 5.310 1.00 63.47 84 SER A CA 1
ATOM 640 C C . SER A 1 84 ? 5.326 15.555 4.483 1.00 63.47 84 SER A C 1
ATOM 642 O O . SER A 1 84 ? 6.223 14.864 4.977 1.00 63.47 84 SER A O 1
ATOM 644 N N . LYS A 1 85 ? 4.993 15.467 3.189 1.00 69.38 85 LYS A N 1
ATOM 645 C CA . LYS A 1 85 ? 5.710 14.659 2.186 1.00 69.38 85 LYS A CA 1
ATOM 646 C C . LYS A 1 85 ? 7.191 15.053 2.077 1.00 69.38 85 LYS A C 1
ATOM 648 O O . LYS A 1 85 ? 7.994 14.249 1.609 1.00 69.38 85 LYS A O 1
ATOM 653 N N . VAL A 1 86 ? 7.550 16.257 2.525 1.00 76.88 86 VAL A N 1
ATOM 654 C CA . VAL A 1 86 ? 8.904 16.805 2.486 1.00 76.88 86 VAL A CA 1
ATOM 655 C C . VAL A 1 86 ? 9.569 16.657 3.856 1.00 76.88 86 VAL A C 1
ATOM 657 O O . VAL A 1 86 ? 9.090 17.187 4.858 1.00 76.88 86 VAL A O 1
ATOM 660 N N . LYS A 1 87 ? 10.695 15.939 3.910 1.00 78.88 87 LYS A N 1
ATOM 661 C CA . LYS A 1 87 ? 11.561 15.879 5.092 1.00 78.88 87 LYS A CA 1
ATOM 662 C C . LYS A 1 87 ? 12.756 16.799 4.864 1.00 78.88 87 LYS A C 1
ATOM 664 O O . LYS A 1 87 ? 13.615 16.503 4.035 1.00 78.88 87 LYS A O 1
ATOM 669 N N . PHE A 1 88 ? 12.809 17.891 5.619 1.00 81.94 88 PHE A N 1
ATOM 670 C CA . PHE A 1 88 ? 13.989 18.747 5.668 1.00 81.94 88 PHE A CA 1
ATOM 671 C C . PHE A 1 88 ? 15.137 17.990 6.342 1.00 81.94 88 PHE A C 1
ATOM 673 O O . PHE A 1 88 ? 14.94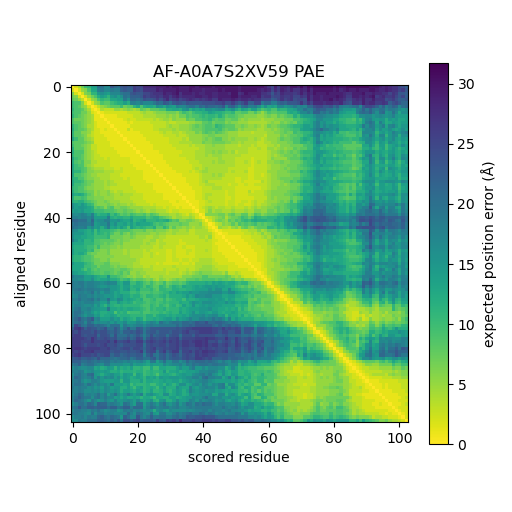5 17.357 7.383 1.00 81.94 88 PHE A O 1
ATOM 680 N N . VAL A 1 89 ? 16.298 17.987 5.700 1.00 83.12 89 VAL A N 1
ATOM 681 C CA . VAL A 1 89 ? 17.506 17.288 6.143 1.00 83.12 89 VAL A CA 1
ATOM 682 C C . VAL A 1 89 ? 18.715 18.194 6.006 1.00 83.12 89 VAL A C 1
ATOM 684 O O . VAL A 1 89 ? 18.746 19.074 5.149 1.00 83.12 89 VAL A O 1
ATOM 687 N N . ASP A 1 90 ? 19.731 17.951 6.823 1.00 85.75 90 ASP A N 1
ATOM 688 C CA . ASP A 1 90 ? 21.010 18.638 6.687 1.00 85.75 90 ASP A CA 1
ATOM 689 C C . ASP A 1 90 ? 21.784 18.113 5.468 1.00 85.75 90 ASP A C 1
ATOM 691 O O . ASP A 1 90 ? 21.551 16.999 4.982 1.00 85.75 90 ASP A O 1
ATOM 695 N N . ALA A 1 91 ? 22.720 18.921 4.961 1.00 86.00 91 ALA A N 1
ATOM 696 C CA . ALA A 1 91 ? 23.496 18.592 3.765 1.00 86.00 91 ALA A CA 1
ATOM 697 C C . ALA A 1 91 ? 24.270 17.272 3.913 1.00 86.00 91 ALA A C 1
ATOM 699 O O . ALA A 1 91 ? 24.240 16.448 3.000 1.00 86.00 91 ALA A O 1
ATOM 700 N N . ARG A 1 92 ? 24.877 17.035 5.085 1.00 88.19 92 ARG A N 1
ATOM 701 C CA . ARG A 1 92 ? 25.619 15.801 5.384 1.00 88.19 92 ARG A CA 1
ATOM 702 C C . ARG A 1 92 ? 24.725 14.563 5.303 1.00 88.19 92 ARG A C 1
ATOM 704 O O . ARG A 1 92 ? 25.015 13.654 4.540 1.00 88.19 92 ARG A O 1
ATOM 711 N N . LEU A 1 93 ? 23.553 14.599 5.939 1.00 85.62 93 LEU A N 1
ATOM 712 C CA . LEU A 1 93 ? 22.605 13.481 5.909 1.00 85.62 93 LEU A CA 1
ATOM 713 C C . LEU A 1 93 ? 22.050 13.192 4.500 1.00 85.62 93 LEU A C 1
ATOM 715 O O . LEU A 1 93 ? 21.731 12.044 4.183 1.00 85.62 93 LEU A O 1
ATOM 719 N N . ARG A 1 94 ? 21.925 14.209 3.635 1.00 86.12 94 ARG A N 1
ATOM 720 C CA . ARG A 1 94 ? 21.581 14.003 2.216 1.00 86.12 94 ARG A CA 1
ATOM 721 C C . ARG A 1 94 ? 22.723 13.329 1.450 1.00 86.12 94 ARG A C 1
ATOM 723 O O . ARG A 1 94 ? 22.444 12.479 0.606 1.00 86.12 94 ARG A O 1
ATOM 730 N N . SER A 1 95 ? 23.968 13.712 1.722 1.00 88.06 95 SER A N 1
ATOM 731 C CA . SER A 1 95 ? 25.156 13.114 1.108 1.00 88.06 95 SER A CA 1
ATOM 732 C C . SER A 1 95 ? 25.348 11.661 1.536 1.00 88.06 95 SER A C 1
ATOM 734 O O . SER A 1 95 ? 25.487 10.803 0.670 1.00 88.06 95 SER A O 1
ATOM 736 N N . ASP A 1 96 ? 25.245 11.365 2.832 1.00 89.88 96 ASP A N 1
ATOM 737 C CA . ASP A 1 96 ? 25.452 10.016 3.375 1.00 89.88 96 ASP A CA 1
ATOM 738 C C . ASP A 1 96 ? 24.425 9.021 2.812 1.00 89.88 96 ASP A C 1
ATOM 740 O O . ASP A 1 96 ? 24.774 7.934 2.356 1.00 89.88 96 ASP A O 1
ATOM 744 N N . LYS A 1 97 ? 23.147 9.420 2.737 1.00 86.69 97 LYS A N 1
ATOM 745 C CA . LYS A 1 97 ? 22.098 8.600 2.106 1.00 86.69 97 LYS A CA 1
ATOM 746 C C . LYS A 1 97 ? 22.341 8.339 0.631 1.00 86.69 97 LYS A C 1
ATOM 748 O O . LYS A 1 97 ? 22.134 7.223 0.172 1.00 86.69 97 LYS A O 1
ATOM 753 N N . ARG A 1 98 ? 22.783 9.360 -0.103 1.00 86.25 98 ARG A N 1
ATOM 754 C CA . ARG A 1 98 ? 23.136 9.212 -1.516 1.00 86.25 98 ARG A CA 1
ATOM 755 C C . ARG A 1 98 ? 24.318 8.258 -1.694 1.00 86.25 98 ARG A C 1
ATOM 757 O O . ARG A 1 98 ? 24.350 7.544 -2.687 1.00 86.25 98 ARG A O 1
ATOM 764 N N . GLY A 1 99 ? 25.275 8.264 -0.766 1.00 89.75 99 GLY A N 1
ATOM 765 C CA . GLY A 1 99 ? 26.372 7.298 -0.733 1.00 89.75 99 GLY A CA 1
ATOM 766 C C . GLY A 1 99 ? 25.864 5.871 -0.541 1.00 89.75 99 GLY A C 1
ATOM 767 O O . GLY A 1 99 ? 26.197 5.005 -1.340 1.00 89.75 99 GLY A O 1
ATOM 768 N N . MET A 1 100 ? 24.984 5.653 0.443 1.00 88.25 100 MET A N 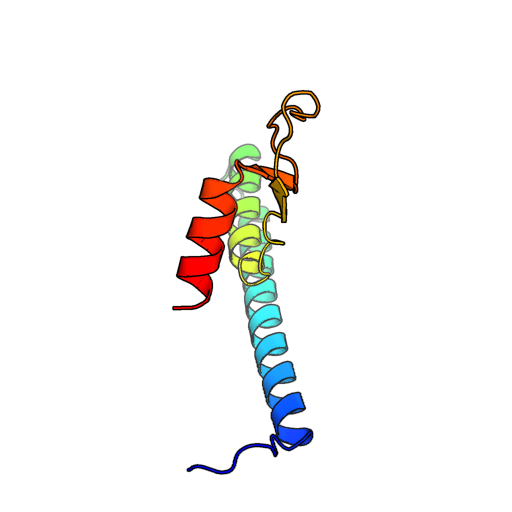1
ATOM 769 C CA . MET A 1 100 ? 24.385 4.336 0.705 1.00 88.25 100 MET A CA 1
ATOM 770 C C . MET A 1 100 ? 23.539 3.794 -0.456 1.00 88.25 100 MET A C 1
ATOM 772 O O . MET A 1 100 ? 23.538 2.597 -0.676 1.00 88.25 100 MET A O 1
ATOM 776 N N . GLU A 1 101 ? 22.805 4.641 -1.186 1.00 84.31 101 GLU A N 1
ATOM 777 C CA . GLU A 1 101 ? 21.980 4.200 -2.329 1.00 84.31 101 GLU A CA 1
ATOM 778 C C . GLU A 1 101 ? 22.796 3.838 -3.583 1.00 84.31 101 GLU A C 1
ATOM 780 O O . GLU A 1 101 ? 22.256 3.228 -4.504 1.00 84.31 101 GLU A O 1
ATOM 785 N N . ARG A 1 102 ? 24.060 4.274 -3.661 1.00 85.44 102 ARG A N 1
ATOM 786 C CA . ARG A 1 102 ? 24.956 4.009 -4.800 1.00 85.44 102 ARG A CA 1
ATOM 787 C C . ARG A 1 102 ? 25.846 2.782 -4.607 1.00 85.44 102 ARG A C 1
ATOM 789 O O . ARG A 1 102 ? 26.346 2.283 -5.612 1.00 85.44 102 ARG A O 1
ATOM 796 N N . ALA A 1 103 ? 26.091 2.385 -3.360 1.00 71.75 103 ALA A N 1
ATOM 797 C CA . ALA A 1 103 ? 26.801 1.158 -3.005 1.00 71.75 103 ALA A CA 1
ATOM 798 C C . ALA A 1 103 ? 25.891 -0.061 -3.210 1.00 71.75 103 ALA A C 1
ATOM 800 O O . ALA A 1 103 ? 26.418 -1.104 -3.650 1.00 71.75 103 ALA A O 1
#

Sequence (103 aa):
CTSLASKPIKKVAEARARKRKRAVTKLKAAKKKANTIASAPDLTERQKLKAIQQAMKKGQSSIEKPGKVYVVSRKFQRGKGGKSKVKFVDARLRSDKRGMERA

Nearest PDB structures (foldseek):
  6yys-assembly1_H  TM=5.139E-01  e=8.790E+00  Mycolicibacterium smegmatis MC2 155
  7cth-assembly1_E-2  TM=4.216E-01  e=7.745E+00  dengue virus type 2
  7cth-assembly1_E-4  TM=4.217E-01  e=7.745E+00  dengue virus type 2

Mean predicted aligned error: 11.36 Å

Solvent-accessible surface area (backbone atoms only — not comparable to full-atom values): 6227 Å² total; per-residue (Å²): 138,80,82,85,85,74,79,52,69,67,58,54,50,51,52,51,50,53,53,49,50,55,48,51,52,40,38,52,53,18,50,54,55,29,53,55,50,68,69,46,80,91,54,56,70,73,54,37,53,54,52,33,52,52,33,46,49,68,27,48,64,80,57,78,71,83,73,70,45,78,43,72,52,48,99,89,57,68,69,82,90,54,98,56,64,56,44,74,37,51,64,65,64,54,51,54,50,55,51,63,76,71,109